Protein AF-H1VXR8-F1 (afdb_monomer_lite)

Foldseek 3Di:
DVVVVVQQVVFAWDWDWAFDQDPVGDTRDIDTHTPDDDDDDPVVVVVVCVVPPDDGHDDFDDPPDDTVVVVVVVVVVVVVVVPDPDDPDPPPPPPPDPDDDDDDDDDDDD

pLDDT: mean 79.41, std 24.19, range [30.48, 98.31]

Secondary structure (DSSP, 8-state):
-HHHHHHHHHS-EEEEEEE-SSTT--EEEEEEEESS-----HHHHHHHHHHH-S-PPPP-PSTTSPPHHHHHHHHHHHHHHTT---PPPPPPPP----------------

Sequence (110 aa):
MQEVVSLLSAGSFQSYMGSLTTPPCSEGVQWLVSTQRLMVQPQTFTAVRDVIGFNSRFPQNTLGQENILQVAQKSIASANIAGAPAAPAPAAPAAEAPKEAAAAPAAGHA

Organism: Colletotrichum higginsianum (strain IMI 349063) (NCBI:txid759273)

Radius of gyration: 22.34 Å; chains: 1; bounding box: 53×29×67 Å

InterPro domains:
  IPR001148 Alpha carbonic anhydrase domain [PF00194] (7-59)
  IPR001148 Alpha carbonic anhydrase domain [PS51144] (1-80)
  IPR023561 Carbonic anhydrase, alpha-class [PTHR18952] (9-62)
  IPR036398 Alpha carbonic anhydrase domain superfamily [G3DSA:3.10.200.10] (1-76)
  IPR036398 Alpha carbonic anhydrase domain superfamily [SSF51069] (9-64)

Structure (mmCIF, N/CA/C/O backbone):
data_AF-H1VXR8-F1
#
_entry.id   AF-H1VXR8-F1
#
loop_
_atom_site.group_PDB
_atom_site.id
_atom_site.type_symbol
_atom_site.label_atom_id
_atom_site.label_alt_id
_atom_site.label_comp_id
_atom_site.label_asym_id
_atom_site.label_entity_id
_atom_site.label_seq_id
_atom_site.pdbx_PDB_ins_code
_atom_site.Cartn_x
_atom_site.Cartn_y
_atom_site.Cartn_z
_atom_site.occupancy
_atom_site.B_iso_or_equiv
_atom_site.auth_seq_id
_atom_site.auth_comp_id
_atom_site.auth_asym_id
_atom_site.auth_atom_id
_atom_site.pdbx_PDB_model_num
ATOM 1 N N . MET A 1 1 ? -15.554 -0.897 15.118 1.00 61.59 1 MET A N 1
ATOM 2 C CA . MET A 1 1 ? -15.776 -0.466 13.716 1.00 61.59 1 MET A CA 1
ATOM 3 C C . MET A 1 1 ? -16.224 0.990 13.579 1.00 61.59 1 MET A C 1
ATOM 5 O O . MET A 1 1 ? -15.811 1.611 12.612 1.00 61.59 1 MET A O 1
ATOM 9 N N . GLN A 1 2 ? -16.983 1.569 14.522 1.00 77.06 2 GLN A N 1
ATOM 10 C CA . GLN A 1 2 ? -17.500 2.947 14.388 1.00 77.06 2 GLN A CA 1
ATOM 11 C C . GLN A 1 2 ? -16.422 4.043 14.318 1.00 77.06 2 GLN A C 1
ATOM 13 O O . GLN A 1 2 ? -16.597 5.022 13.601 1.00 77.06 2 GLN A O 1
ATOM 18 N N . GLU A 1 3 ? -15.296 3.869 15.014 1.00 87.12 3 GLU A N 1
ATOM 19 C CA . GLU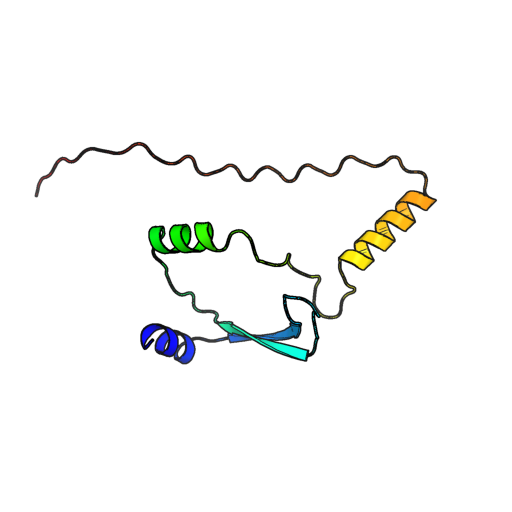 A 1 3 ? -14.189 4.837 15.008 1.00 87.12 3 GLU A CA 1
ATOM 20 C C . GLU A 1 3 ? -13.573 5.015 13.612 1.00 87.12 3 GLU A C 1
ATOM 22 O O . GLU A 1 3 ? -13.440 6.137 13.130 1.00 87.12 3 GLU A O 1
ATOM 27 N N . VAL A 1 4 ? -13.264 3.905 12.932 1.00 90.88 4 VAL A N 1
ATOM 28 C CA . VAL A 1 4 ? -12.668 3.921 11.587 1.00 90.88 4 VAL A CA 1
ATOM 29 C C . VAL A 1 4 ? -13.611 4.583 10.587 1.00 90.88 4 VAL A C 1
ATOM 31 O O . VAL A 1 4 ? -13.178 5.425 9.809 1.00 90.88 4 VAL A O 1
ATOM 34 N N . VAL A 1 5 ? -14.903 4.247 10.630 1.00 91.19 5 VAL A N 1
ATOM 35 C CA . VAL A 1 5 ? -15.904 4.847 9.735 1.00 91.19 5 VAL A CA 1
ATOM 36 C C . VAL A 1 5 ? -16.000 6.354 9.965 1.00 91.19 5 VAL A C 1
ATOM 38 O O . VAL A 1 5 ? -15.934 7.112 9.005 1.00 91.19 5 VAL A O 1
ATOM 41 N N . SER A 1 6 ? -16.075 6.794 11.224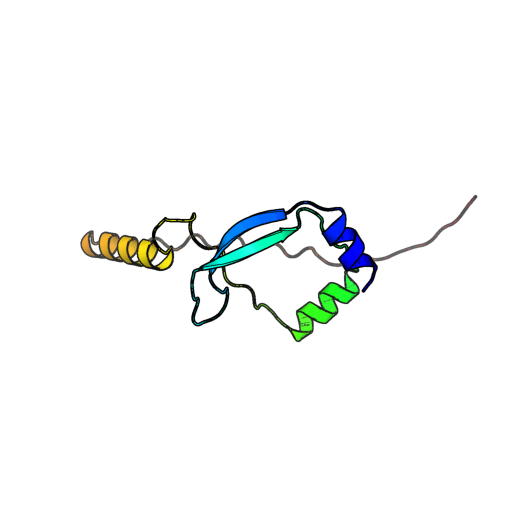 1.00 90.56 6 SER A N 1
ATOM 42 C CA . SER A 1 6 ? -16.114 8.220 11.570 1.00 90.56 6 SER A CA 1
ATOM 43 C C . SER A 1 6 ? -14.900 8.977 11.020 1.00 90.56 6 SER A C 1
ATOM 45 O O . SER A 1 6 ? -15.047 10.013 10.371 1.00 90.56 6 SER A O 1
ATOM 47 N N . LEU A 1 7 ? -13.698 8.423 11.207 1.00 89.81 7 LEU A N 1
ATOM 48 C CA . LEU A 1 7 ? -12.453 9.048 10.767 1.00 89.81 7 LEU A CA 1
ATOM 49 C C . LEU A 1 7 ? -12.347 9.116 9.236 1.00 89.81 7 LEU A C 1
ATOM 51 O O . LEU A 1 7 ? -11.926 10.138 8.696 1.00 89.81 7 LEU A O 1
ATOM 55 N N . LEU A 1 8 ? -12.779 8.065 8.533 1.00 92.06 8 LEU A N 1
ATOM 56 C CA . LEU A 1 8 ? -12.805 8.041 7.069 1.00 92.06 8 LEU A CA 1
ATOM 57 C C . LEU A 1 8 ? -13.874 8.974 6.481 1.00 92.06 8 LEU A C 1
ATOM 59 O O . LEU A 1 8 ? -13.638 9.564 5.433 1.00 92.06 8 LEU A O 1
ATOM 63 N N . SER A 1 9 ? -15.029 9.125 7.135 1.00 91.19 9 SER A N 1
ATOM 64 C CA . SER A 1 9 ? -16.100 10.022 6.678 1.00 91.19 9 SER A CA 1
ATOM 65 C C . SER A 1 9 ? -15.811 11.501 6.942 1.00 91.19 9 SER A C 1
ATOM 67 O O . SER A 1 9 ? -16.264 12.346 6.177 1.00 91.19 9 SER A O 1
ATOM 69 N N . ALA A 1 10 ? -15.082 11.825 8.012 1.00 88.56 10 ALA A N 1
ATOM 70 C CA . ALA A 1 10 ? -14.718 13.203 8.347 1.00 88.56 10 ALA A CA 1
ATOM 71 C C . ALA A 1 10 ? -13.443 13.690 7.631 1.00 88.56 10 ALA A C 1
ATOM 73 O O . ALA A 1 10 ? -13.209 14.895 7.532 1.00 88.56 10 ALA A O 1
ATOM 74 N N . GLY A 1 11 ? -12.590 12.763 7.186 1.00 88.75 11 GLY A N 1
ATOM 75 C CA . GLY A 1 11 ? -11.297 13.057 6.574 1.00 88.75 11 GLY A CA 1
ATOM 76 C C . GLY A 1 11 ? -11.349 13.361 5.074 1.00 88.75 11 GLY A C 1
ATOM 77 O O . GLY A 1 11 ? -12.371 13.226 4.406 1.00 88.75 11 GLY A O 1
ATOM 78 N N . SER A 1 12 ? -10.195 13.751 4.531 1.00 95.19 12 SER A N 1
ATOM 79 C CA . SER A 1 12 ? -9.956 13.861 3.089 1.00 95.19 12 SER A CA 1
ATOM 80 C C . SER A 1 12 ? -9.016 12.754 2.608 1.00 95.19 12 SER A C 1
ATOM 82 O O . SER A 1 12 ? -8.354 12.092 3.411 1.00 95.19 12 SER A O 1
ATOM 84 N N . PHE A 1 13 ? -8.936 12.561 1.291 1.00 96.69 13 PHE A N 1
ATOM 85 C CA . PHE A 1 13 ? -8.101 11.528 0.681 1.00 96.69 13 PHE A CA 1
ATOM 86 C C . PHE A 1 13 ? -7.137 12.130 -0.334 1.00 96.69 13 PHE A C 1
ATOM 88 O O . PHE A 1 13 ? -7.540 12.903 -1.201 1.00 96.69 13 PHE A O 1
ATOM 95 N N . GLN A 1 14 ? -5.880 11.697 -0.273 1.00 97.00 14 GLN A N 1
ATOM 96 C CA . GLN A 1 14 ? -4.978 11.794 -1.414 1.00 97.00 14 GLN A CA 1
ATOM 97 C C . GLN A 1 14 ? -5.315 10.652 -2.371 1.00 97.00 14 GLN A C 1
ATOM 99 O O . GLN A 1 14 ? -5.415 9.497 -1.950 1.00 97.00 14 GLN A O 1
ATOM 104 N N . SER A 1 15 ? -5.497 10.967 -3.650 1.00 97.06 15 SER A N 1
ATOM 105 C CA . SER A 1 15 ? -5.889 9.984 -4.660 1.00 97.06 15 SER A CA 1
ATOM 106 C C . SER A 1 15 ? -4.878 9.921 -5.795 1.00 97.06 15 SER A C 1
ATOM 108 O O . SER A 1 15 ? -4.321 10.941 -6.200 1.00 97.06 15 SER A O 1
ATOM 110 N N . TYR A 1 16 ? -4.613 8.712 -6.287 1.00 97.31 16 TYR A N 1
ATOM 111 C CA . TYR A 1 16 ? -3.785 8.490 -7.469 1.00 97.31 16 TYR A CA 1
ATOM 112 C C . TYR A 1 16 ? -4.078 7.128 -8.104 1.00 97.31 16 TYR A C 1
ATOM 114 O O . TYR A 1 16 ? -4.527 6.199 -7.430 1.00 97.31 16 TYR A O 1
ATOM 122 N N . MET A 1 17 ? -3.801 7.011 -9.402 1.00 98.06 17 MET A N 1
ATOM 123 C CA . MET A 1 17 ? -3.828 5.734 -10.114 1.00 98.06 17 MET A CA 1
ATOM 124 C C . MET A 1 17 ? -2.466 5.056 -9.977 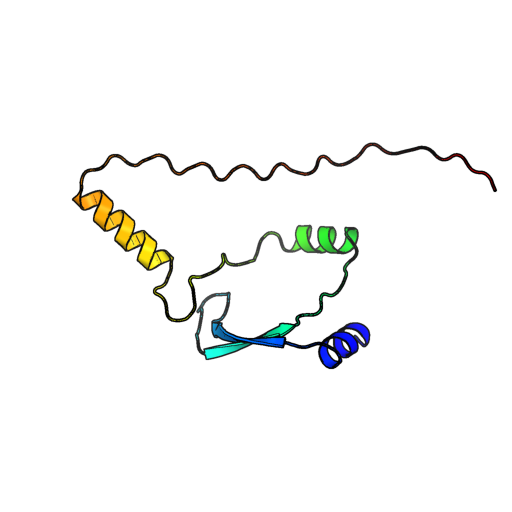1.00 98.06 17 MET A C 1
ATOM 126 O O . MET A 1 17 ? -1.439 5.642 -10.312 1.00 98.06 17 MET A O 1
ATOM 130 N N . GLY A 1 18 ? -2.463 3.830 -9.465 1.00 97.44 18 GLY A N 1
ATOM 131 C CA . GLY A 1 18 ? -1.266 3.030 -9.235 1.00 97.44 18 GLY A CA 1
ATOM 132 C C . GLY A 1 18 ? -1.494 1.557 -9.562 1.00 97.44 18 GLY A C 1
ATOM 133 O O . GLY A 1 18 ? -2.257 1.211 -10.466 1.00 97.44 18 GLY A O 1
ATOM 134 N N . SER A 1 19 ? -0.825 0.681 -8.816 1.00 98.19 19 SER A N 1
ATOM 135 C CA . SER A 1 19 ? -0.874 -0.769 -9.004 1.00 98.19 19 SER A CA 1
ATOM 136 C C . SER A 1 19 ? -1.034 -1.522 -7.687 1.00 98.19 19 SER A C 1
ATOM 138 O O . SER A 1 19 ? -1.027 -0.927 -6.604 1.00 98.19 19 SER A O 1
ATOM 140 N N . LEU A 1 20 ? -1.187 -2.843 -7.777 1.00 98.31 20 LEU A N 1
ATOM 141 C CA . LEU A 1 20 ? -1.075 -3.732 -6.624 1.00 98.31 20 LEU A CA 1
ATOM 142 C C . LEU A 1 20 ? 0.354 -3.694 -6.051 1.00 98.31 20 LEU A C 1
ATOM 144 O O . LEU A 1 20 ? 1.348 -3.734 -6.779 1.00 98.31 20 LEU A O 1
ATOM 148 N N . THR A 1 21 ? 0.467 -3.663 -4.723 1.00 97.69 21 THR A N 1
ATOM 149 C CA . THR A 1 21 ? 1.763 -3.683 -4.017 1.00 97.69 21 THR A CA 1
ATOM 150 C C . THR A 1 21 ? 2.356 -5.087 -3.893 1.00 97.69 21 THR A C 1
ATOM 152 O O . THR A 1 21 ? 3.492 -5.230 -3.442 1.00 97.69 21 THR A O 1
ATOM 155 N N . THR A 1 22 ? 1.624 -6.105 -4.341 1.00 97.88 22 THR A N 1
ATOM 156 C CA . THR A 1 22 ? 2.022 -7.512 -4.383 1.00 97.88 22 THR A CA 1
ATOM 157 C C . THR A 1 22 ? 1.931 -8.054 -5.814 1.00 97.88 22 THR A C 1
ATOM 159 O O . THR A 1 22 ? 1.167 -7.519 -6.627 1.00 97.88 22 THR A O 1
ATOM 162 N N . PRO A 1 23 ? 2.694 -9.111 -6.158 1.00 98.12 23 PRO A N 1
ATOM 163 C CA . PRO A 1 23 ? 2.551 -9.786 -7.446 1.00 98.12 23 PRO A CA 1
ATOM 164 C C . PRO A 1 23 ? 1.084 -10.174 -7.717 1.00 98.12 23 PRO A C 1
ATOM 166 O O . PRO A 1 23 ? 0.415 -10.645 -6.796 1.00 98.12 23 PRO A O 1
ATOM 169 N N . PRO A 1 24 ? 0.565 -9.980 -8.946 1.00 97.44 24 PRO A N 1
ATOM 170 C CA . PRO A 1 24 ? 1.285 -9.682 -10.192 1.00 97.44 24 PRO A CA 1
ATOM 171 C C . PRO A 1 24 ? 1.529 -8.185 -10.477 1.00 97.44 24 PRO A C 1
ATOM 173 O O . PRO A 1 24 ? 1.892 -7.841 -11.598 1.00 97.44 24 PRO A O 1
ATOM 176 N N . CYS A 1 25 ? 1.360 -7.291 -9.495 1.00 97.06 25 CYS A N 1
ATOM 177 C CA . CYS A 1 25 ? 1.604 -5.849 -9.639 1.00 97.06 25 CYS A CA 1
ATOM 178 C C . CYS A 1 25 ? 0.730 -5.162 -10.709 1.00 97.06 25 CYS A C 1
ATOM 180 O O . CYS A 1 25 ? 1.172 -4.192 -11.323 1.00 97.06 25 CYS A O 1
ATOM 182 N N . SER A 1 26 ? -0.492 -5.653 -10.947 1.00 98.12 26 SER A N 1
ATOM 183 C CA . SER A 1 26 ? -1.405 -5.105 -11.960 1.00 98.12 26 SER A CA 1
ATOM 184 C C . SER A 1 26 ? -1.693 -3.619 -11.741 1.00 98.12 26 SER A C 1
ATOM 186 O O . SER A 1 26 ? -1.975 -3.203 -10.616 1.00 98.12 26 SER A O 1
ATOM 188 N N . GLU A 1 27 ? -1.624 -2.839 -12.818 1.00 97.81 27 GLU A N 1
ATOM 189 C CA . GLU A 1 27 ? -1.905 -1.399 -12.834 1.00 97.81 27 GLU A CA 1
ATOM 190 C C . GLU A 1 27 ? -3.409 -1.092 -12.923 1.00 97.81 27 GLU A C 1
ATOM 192 O O . GLU A 1 27 ? -4.237 -1.988 -13.084 1.00 97.81 27 GLU A O 1
ATOM 197 N N . GLY A 1 28 ? -3.760 0.192 -12.816 1.00 96.62 28 GLY A N 1
ATOM 198 C CA . GLY A 1 28 ? -5.145 0.668 -12.891 1.00 96.62 28 GLY A CA 1
ATOM 199 C C . GLY A 1 28 ? -5.870 0.681 -11.544 1.00 96.62 28 GLY A C 1
ATOM 200 O O . GLY A 1 28 ? -7.088 0.841 -11.502 1.00 96.62 28 GLY A O 1
ATOM 201 N N . VAL A 1 29 ? -5.141 0.529 -10.436 1.00 98.12 29 VAL A N 1
ATOM 202 C CA . VAL A 1 29 ? -5.710 0.565 -9.085 1.00 98.12 29 VAL A CA 1
ATOM 203 C C . VAL A 1 29 ? -5.865 2.017 -8.642 1.00 98.12 29 VAL A C 1
ATOM 205 O O . VAL A 1 29 ? -4.872 2.730 -8.501 1.00 98.12 29 VAL A O 1
ATOM 208 N N . GLN A 1 30 ? -7.098 2.450 -8.376 1.00 98.19 30 GLN A N 1
ATOM 209 C CA . GLN A 1 30 ? -7.361 3.739 -7.736 1.00 98.19 30 GLN A CA 1
ATOM 210 C C . GLN A 1 30 ? -7.027 3.641 -6.244 1.00 98.19 30 GLN A C 1
ATOM 212 O O . GLN A 1 30 ? -7.757 3.025 -5.468 1.00 98.19 30 GLN A O 1
ATOM 217 N N . TRP A 1 31 ? -5.937 4.278 -5.830 1.00 98.06 31 TRP A N 1
ATOM 218 C CA . TRP A 1 31 ? -5.586 4.417 -4.423 1.00 98.06 31 TRP A CA 1
ATOM 219 C C . TRP A 1 31 ? -6.279 5.639 -3.823 1.00 98.06 31 TRP A C 1
ATOM 221 O O . TRP A 1 31 ? -6.303 6.709 -4.435 1.00 98.06 31 TRP A O 1
ATOM 231 N N . LEU A 1 32 ? -6.825 5.466 -2.618 1.00 96.81 32 LEU A N 1
ATOM 232 C CA . LEU A 1 32 ? -7.425 6.512 -1.789 1.00 96.81 32 LEU A CA 1
ATOM 233 C C . LEU A 1 32 ? -6.777 6.440 -0.405 1.00 96.81 32 LEU A C 1
ATOM 235 O O . LEU A 1 32 ? -7.091 5.561 0.396 1.00 96.81 32 LEU A O 1
ATOM 239 N N . VAL A 1 33 ? -5.839 7.340 -0.132 1.00 96.19 33 VAL A N 1
ATOM 240 C CA . VAL A 1 33 ? -5.077 7.355 1.121 1.00 96.19 33 VAL A CA 1
ATOM 241 C C . VAL A 1 33 ? -5.635 8.448 2.021 1.00 96.19 33 VAL A C 1
ATOM 243 O O . VAL A 1 33 ? -5.532 9.630 1.692 1.00 96.19 33 VAL A O 1
ATOM 246 N N . SER A 1 34 ? -6.236 8.055 3.148 1.00 95.31 34 SER A N 1
ATOM 247 C CA . SER A 1 34 ? -6.746 8.996 4.154 1.00 95.31 34 SER A CA 1
ATOM 248 C C . SER A 1 34 ? -5.629 9.920 4.640 1.00 95.31 34 SER A C 1
ATOM 250 O O . SER A 1 34 ? -4.542 9.463 4.994 1.00 95.31 34 SER A O 1
ATOM 252 N N . THR A 1 35 ? -5.910 11.220 4.700 1.00 94.56 35 THR A N 1
ATOM 253 C CA . THR A 1 35 ? -5.011 12.220 5.298 1.00 94.56 35 THR A CA 1
ATOM 254 C C . THR A 1 35 ? -5.032 12.177 6.827 1.00 94.56 35 THR A C 1
ATOM 256 O O . THR A 1 35 ? -4.110 12.669 7.480 1.00 94.56 35 THR A O 1
ATOM 259 N N . GLN A 1 36 ? -6.060 11.553 7.406 1.00 93.44 36 GLN A N 1
ATOM 260 C CA . GLN A 1 36 ? -6.208 11.339 8.840 1.00 93.44 36 GLN A CA 1
ATOM 261 C C . GLN A 1 36 ? -5.595 9.998 9.256 1.00 93.44 36 GLN A C 1
ATOM 263 O O . GLN A 1 36 ? -5.782 8.979 8.584 1.00 93.44 36 GLN A O 1
ATOM 268 N N . ARG A 1 37 ? -4.875 10.001 10.383 1.00 91.38 37 ARG A N 1
ATOM 269 C CA . ARG A 1 37 ? -4.175 8.833 10.938 1.00 91.38 37 ARG A CA 1
ATOM 270 C C . ARG A 1 37 ? -4.918 8.293 12.156 1.00 91.38 37 ARG A C 1
ATOM 272 O O . ARG A 1 37 ? -5.275 9.059 13.046 1.00 91.38 37 ARG A O 1
ATOM 279 N N . LEU A 1 38 ? -5.084 6.975 12.208 1.00 91.50 38 LEU A N 1
ATOM 280 C CA . LEU A 1 38 ? -5.550 6.264 13.397 1.00 91.50 38 LEU A CA 1
ATOM 281 C C . LEU A 1 38 ? -4.380 6.064 14.361 1.00 91.50 38 LEU A C 1
ATOM 283 O O . LEU A 1 38 ? -3.289 5.667 13.945 1.00 91.50 38 LEU A O 1
ATOM 287 N N . MET A 1 39 ? -4.614 6.330 15.642 1.00 91.81 39 MET A N 1
ATOM 288 C CA . MET A 1 39 ? -3.631 6.070 16.689 1.00 91.81 39 MET A CA 1
ATOM 289 C C . MET A 1 39 ? -3.755 4.621 17.156 1.00 91.81 39 MET A C 1
ATOM 291 O O . MET A 1 39 ? -4.857 4.119 17.356 1.00 91.81 39 MET A O 1
ATOM 295 N N . VAL A 1 40 ? -2.621 3.950 17.342 1.00 93.56 40 VAL A N 1
ATOM 296 C CA . VAL A 1 40 ? -2.554 2.559 17.809 1.00 93.56 40 VAL A CA 1
ATOM 297 C C . VAL A 1 40 ? -1.653 2.514 19.037 1.00 93.56 40 VAL A C 1
ATOM 299 O O . VAL A 1 40 ? -0.621 3.188 19.062 1.00 93.56 40 VAL A O 1
ATOM 302 N N . GLN A 1 41 ? -2.020 1.739 20.064 1.00 97.50 41 GLN A N 1
ATOM 303 C CA . GLN A 1 41 ? -1.132 1.555 21.213 1.00 97.50 41 GLN A CA 1
ATOM 304 C C . GLN A 1 41 ? 0.173 0.855 20.787 1.00 97.50 41 GLN A C 1
ATOM 306 O O . GLN A 1 41 ? 0.122 -0.113 20.019 1.00 97.50 41 GLN A O 1
ATOM 311 N N . PRO A 1 42 ? 1.339 1.267 21.319 1.00 97.75 42 PRO A N 1
ATOM 312 C CA . PRO A 1 42 ? 2.623 0.652 20.983 1.00 97.75 42 PRO A CA 1
ATOM 313 C C . PRO A 1 42 ? 2.651 -0.869 21.185 1.00 97.75 42 PRO A C 1
ATOM 315 O O . PRO A 1 42 ? 3.181 -1.593 20.350 1.00 97.75 42 PRO A O 1
ATOM 318 N N . GLN A 1 43 ? 2.018 -1.370 22.249 1.00 98.19 43 GLN A N 1
ATOM 319 C CA . GLN A 1 43 ? 1.942 -2.800 22.556 1.00 98.19 43 GLN A CA 1
ATOM 320 C C . GLN A 1 43 ? 1.210 -3.575 21.454 1.00 98.19 43 GLN A C 1
ATOM 322 O O . GLN A 1 43 ? 1.662 -4.640 21.038 1.00 98.19 43 GLN A O 1
ATOM 327 N N . THR A 1 44 ? 0.107 -3.024 20.942 1.00 97.81 44 THR A N 1
ATOM 328 C CA . THR A 1 44 ? -0.646 -3.614 19.829 1.00 97.81 44 THR A CA 1
ATOM 329 C C . THR A 1 44 ? 0.173 -3.600 18.543 1.00 97.81 44 THR A C 1
ATOM 331 O O . THR A 1 44 ? 0.200 -4.601 17.831 1.00 97.81 44 THR A O 1
ATOM 334 N N . PHE A 1 45 ? 0.875 -2.499 18.257 1.00 97.12 45 PHE A N 1
ATOM 335 C CA . PHE A 1 45 ? 1.764 -2.412 17.098 1.00 97.12 45 PHE A CA 1
ATOM 336 C C . PHE A 1 45 ? 2.860 -3.486 17.142 1.00 97.12 45 PHE A C 1
ATOM 338 O O . PHE A 1 45 ? 3.035 -4.212 16.164 1.00 97.12 45 PHE A O 1
ATOM 345 N N . THR A 1 46 ? 3.549 -3.633 18.277 1.00 98.12 46 THR A N 1
ATOM 346 C CA . THR A 1 46 ? 4.603 -4.641 18.454 1.00 98.12 46 THR A CA 1
ATOM 347 C C . THR A 1 46 ? 4.053 -6.056 18.301 1.00 98.12 46 THR A C 1
ATOM 349 O O . THR A 1 46 ? 4.603 -6.830 17.524 1.00 98.12 46 THR A O 1
ATOM 352 N N . ALA A 1 47 ? 2.922 -6.374 18.941 1.00 98.25 47 ALA A N 1
ATOM 353 C CA . ALA A 1 47 ? 2.305 -7.697 18.836 1.00 98.25 47 ALA A CA 1
ATOM 354 C C . ALA A 1 47 ? 1.953 -8.075 17.385 1.00 98.25 47 ALA A C 1
ATOM 356 O O . ALA A 1 47 ? 2.182 -9.204 16.962 1.00 98.25 47 ALA A O 1
ATOM 357 N N . VAL A 1 48 ? 1.428 -7.128 16.600 1.00 97.88 48 VAL A N 1
ATOM 358 C CA . VAL A 1 48 ? 1.112 -7.355 15.181 1.00 97.88 48 VAL A CA 1
ATOM 359 C C . VAL A 1 48 ? 2.386 -7.497 14.345 1.00 97.88 48 VAL A C 1
ATOM 361 O O . VAL A 1 48 ? 2.486 -8.411 13.525 1.00 97.88 48 VAL A O 1
ATOM 364 N N . ARG A 1 49 ? 3.374 -6.619 14.562 1.00 97.56 49 ARG A N 1
ATOM 365 C CA . ARG A 1 49 ? 4.672 -6.653 13.874 1.00 97.56 49 ARG A CA 1
ATOM 366 C C . ARG A 1 49 ? 5.382 -7.990 14.077 1.00 97.56 49 ARG A C 1
ATOM 368 O O . ARG A 1 49 ? 5.927 -8.525 13.118 1.00 97.56 49 ARG A O 1
ATOM 375 N N . ASP A 1 50 ? 5.363 -8.527 15.291 1.00 98.12 50 ASP A N 1
ATOM 376 C CA . ASP A 1 50 ? 6.075 -9.762 15.632 1.00 98.12 50 ASP A CA 1
ATOM 377 C C . ASP A 1 50 ? 5.471 -10.997 14.942 1.00 98.12 50 ASP A C 1
ATOM 379 O O . ASP A 1 50 ? 6.182 -11.963 14.675 1.00 98.12 50 ASP A O 1
ATOM 383 N N . VAL A 1 51 ? 4.180 -10.953 14.593 1.00 98.19 51 VAL A N 1
ATOM 384 C CA . VAL A 1 51 ? 3.503 -12.017 13.834 1.00 98.19 51 VAL A CA 1
ATOM 385 C C . VAL A 1 51 ? 3.696 -11.853 12.326 1.00 98.19 51 VAL A C 1
ATOM 387 O O . VAL A 1 51 ? 3.955 -12.828 11.626 1.00 98.19 51 VAL A O 1
ATOM 390 N N . ILE A 1 52 ? 3.539 -10.633 11.804 1.00 97.69 52 ILE A N 1
ATOM 391 C CA . ILE A 1 52 ? 3.545 -10.369 10.355 1.00 97.69 52 ILE A CA 1
ATOM 392 C C . ILE A 1 52 ? 4.971 -10.268 9.790 1.00 97.69 52 ILE A C 1
ATOM 394 O O . ILE A 1 52 ? 5.203 -10.600 8.626 1.00 97.69 52 ILE A O 1
ATOM 398 N N . GLY A 1 53 ? 5.929 -9.803 10.591 1.00 97.56 53 GLY A N 1
ATOM 399 C CA . GLY A 1 53 ? 7.267 -9.448 10.129 1.00 97.56 53 GLY A CA 1
ATOM 400 C C . GLY A 1 53 ? 7.270 -8.202 9.233 1.00 97.56 53 GLY A C 1
ATOM 401 O O . GLY A 1 53 ? 6.422 -7.317 9.355 1.00 97.56 53 GLY A O 1
ATOM 402 N N . PHE A 1 54 ? 8.249 -8.117 8.329 1.00 97.25 54 PHE A N 1
ATOM 403 C CA . PHE A 1 54 ? 8.344 -7.040 7.341 1.00 97.25 54 PHE A CA 1
ATOM 404 C C . PHE A 1 54 ? 7.732 -7.478 6.006 1.00 97.25 54 PHE A C 1
ATOM 406 O O . PHE A 1 54 ? 8.255 -8.372 5.343 1.00 97.25 54 PHE A O 1
ATOM 413 N N . ASN A 1 55 ? 6.634 -6.838 5.605 1.00 97.38 55 ASN A N 1
ATOM 414 C CA . ASN A 1 55 ? 5.847 -7.231 4.433 1.00 97.38 55 ASN A CA 1
ATOM 415 C C . ASN A 1 55 ? 5.469 -6.059 3.508 1.00 97.38 55 ASN A C 1
ATOM 417 O O . ASN A 1 55 ? 4.561 -6.190 2.686 1.00 97.38 55 ASN A O 1
ATOM 421 N N . SER A 1 56 ? 6.135 -4.909 3.629 1.00 97.19 56 SER A N 1
ATOM 422 C CA . SER A 1 56 ? 5.890 -3.754 2.765 1.00 97.19 56 SER A CA 1
ATOM 423 C C . SER A 1 56 ? 6.876 -3.703 1.596 1.00 97.19 56 SER A C 1
ATOM 425 O O . SER A 1 56 ? 8.076 -3.939 1.732 1.00 97.19 56 SER A O 1
ATOM 427 N N . ARG A 1 57 ? 6.360 -3.383 0.405 1.00 97.50 57 ARG A N 1
ATOM 428 C CA . ARG A 1 57 ? 7.179 -3.135 -0.787 1.00 97.50 57 ARG A CA 1
ATOM 429 C C . ARG A 1 57 ? 7.889 -1.782 -0.658 1.00 97.50 57 ARG A C 1
ATOM 431 O O . ARG A 1 57 ? 7.318 -0.831 -0.130 1.00 97.50 57 ARG A O 1
ATOM 438 N N . PHE A 1 58 ? 9.107 -1.675 -1.192 1.00 96.25 58 PHE A N 1
ATOM 439 C CA . PHE A 1 58 ? 9.828 -0.401 -1.263 1.00 96.25 58 PHE A CA 1
ATOM 440 C C . PHE A 1 58 ? 9.073 0.635 -2.131 1.00 96.25 58 PHE A C 1
ATOM 442 O O . PHE A 1 58 ? 8.389 0.244 -3.086 1.00 96.25 58 PHE A O 1
ATOM 449 N N . PRO A 1 59 ? 9.185 1.948 -1.844 1.00 95.94 59 PRO A N 1
ATOM 450 C CA . PRO A 1 59 ? 8.572 2.992 -2.665 1.00 95.94 59 PRO A CA 1
ATOM 451 C C . PRO A 1 59 ? 9.032 2.919 -4.123 1.00 95.94 59 PRO A C 1
ATOM 453 O O . PRO A 1 59 ? 10.198 2.651 -4.407 1.00 95.94 59 PRO A O 1
ATOM 456 N N . GLN A 1 60 ? 8.106 3.126 -5.054 1.00 96.56 60 GLN A N 1
ATOM 457 C CA . GLN A 1 60 ? 8.414 3.123 -6.483 1.00 96.56 60 GLN A CA 1
ATOM 458 C C . GLN A 1 60 ? 8.802 4.529 -6.958 1.00 96.56 60 GLN A C 1
ATOM 460 O O . GLN A 1 60 ? 8.765 5.493 -6.194 1.00 96.56 60 GLN A O 1
ATOM 465 N N . ASN A 1 61 ? 9.194 4.627 -8.228 1.00 96.50 61 ASN A N 1
ATOM 466 C CA . ASN A 1 61 ? 9.497 5.904 -8.863 1.00 96.50 61 ASN A CA 1
ATOM 467 C C . ASN A 1 61 ? 8.251 6.814 -8.933 1.00 96.50 61 ASN A C 1
ATOM 469 O O . ASN A 1 61 ? 7.124 6.372 -8.694 1.00 96.50 61 ASN A O 1
ATOM 473 N N . THR A 1 62 ? 8.451 8.076 -9.307 1.00 95.75 62 THR A N 1
ATOM 474 C CA . THR A 1 62 ? 7.363 9.015 -9.602 1.00 95.75 62 THR A CA 1
ATOM 475 C C . THR A 1 62 ? 6.435 8.450 -10.680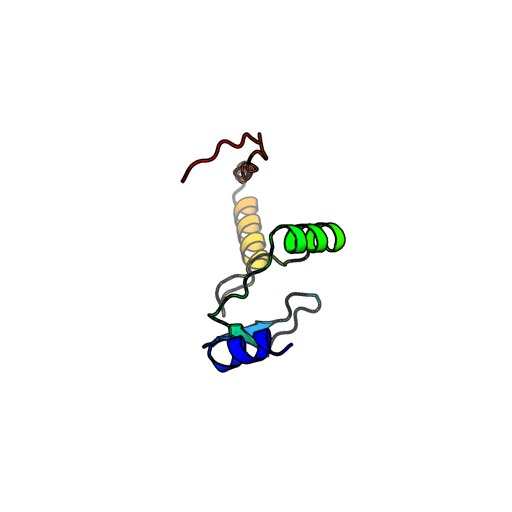 1.00 95.75 62 THR A C 1
ATOM 477 O O . THR A 1 62 ? 6.880 7.797 -11.624 1.00 95.75 62 THR A O 1
ATOM 480 N N . LEU A 1 63 ? 5.133 8.713 -10.554 1.00 95.06 63 LEU A N 1
ATOM 481 C CA . LEU A 1 63 ? 4.128 8.225 -11.498 1.00 95.06 63 LEU A CA 1
ATOM 482 C C . LEU A 1 63 ? 4.453 8.645 -12.942 1.00 95.06 63 LEU A C 1
ATOM 484 O O . LEU A 1 63 ? 4.861 9.778 -13.200 1.00 95.06 63 LEU A O 1
ATOM 488 N N . GLY A 1 64 ? 4.280 7.708 -13.876 1.00 93.88 64 GLY A N 1
ATOM 489 C CA . GLY A 1 64 ? 4.592 7.889 -15.298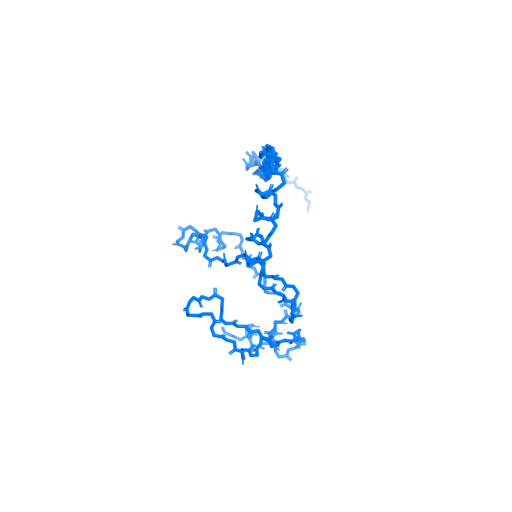 1.00 93.88 64 GLY A CA 1
ATOM 490 C C . GLY A 1 64 ? 6.080 7.799 -15.652 1.00 93.88 64 GLY A C 1
ATOM 491 O O . GLY A 1 64 ? 6.413 7.813 -16.833 1.00 93.88 64 GLY A O 1
ATOM 492 N N . GLN A 1 65 ? 6.976 7.696 -14.667 1.00 95.81 65 GLN A N 1
ATOM 493 C CA . GLN A 1 65 ? 8.397 7.459 -14.912 1.00 95.81 65 GLN A CA 1
ATOM 494 C C . GLN A 1 65 ? 8.701 5.965 -15.038 1.00 95.81 65 GLN A C 1
ATOM 496 O O . GLN A 1 65 ? 7.916 5.104 -14.641 1.00 95.81 65 GLN A O 1
ATOM 501 N N . GLU A 1 66 ? 9.881 5.660 -15.578 1.00 95.00 66 GLU A N 1
ATOM 502 C CA . GLU A 1 66 ? 10.357 4.287 -15.722 1.00 95.00 66 GLU A CA 1
ATOM 503 C C . GLU A 1 66 ? 10.468 3.568 -14.367 1.00 95.00 66 GLU A C 1
ATOM 505 O O . GLU A 1 66 ? 10.762 4.179 -13.331 1.00 95.00 66 GLU A O 1
ATOM 510 N N . ASN A 1 67 ? 10.266 2.247 -14.376 1.00 94.88 67 ASN A N 1
ATOM 511 C CA . ASN A 1 67 ? 10.425 1.427 -13.187 1.00 94.88 67 ASN A CA 1
ATOM 512 C C . ASN A 1 67 ? 11.846 1.568 -12.616 1.00 94.88 67 ASN A C 1
ATOM 514 O O . ASN A 1 67 ? 12.836 1.421 -13.329 1.00 94.88 67 ASN A O 1
ATOM 518 N N . ILE A 1 68 ? 11.963 1.795 -11.306 1.00 94.81 68 ILE A N 1
ATOM 519 C CA . ILE A 1 68 ? 13.258 2.087 -10.675 1.00 94.81 68 ILE A CA 1
ATOM 520 C C . ILE A 1 68 ? 14.272 0.937 -10.795 1.00 94.81 68 ILE A C 1
ATOM 522 O O . ILE A 1 68 ? 15.474 1.185 -10.851 1.00 94.81 68 ILE A O 1
ATOM 526 N N . LEU A 1 69 ? 13.810 -0.314 -10.903 1.00 93.62 69 LEU A N 1
ATOM 527 C CA . LEU A 1 69 ? 14.697 -1.453 -11.145 1.00 93.62 69 LEU A CA 1
ATOM 528 C C . LEU A 1 69 ? 15.254 -1.430 -12.574 1.00 93.62 69 LEU A C 1
ATOM 530 O O . LEU A 1 69 ? 16.424 -1.743 -12.769 1.00 93.62 69 LEU A O 1
ATOM 534 N N . GLN A 1 70 ? 14.459 -0.998 -13.555 1.00 94.56 70 GLN A N 1
ATOM 535 C CA . GLN A 1 70 ? 14.918 -0.821 -14.938 1.00 94.56 70 GLN A CA 1
ATOM 536 C C . GLN A 1 70 ? 15.918 0.333 -15.046 1.00 94.56 70 GLN A C 1
ATOM 538 O O . GLN A 1 70 ? 16.943 0.197 -15.713 1.00 94.56 70 GLN A O 1
ATOM 543 N N . VAL A 1 71 ? 15.673 1.437 -14.331 1.00 94.00 71 VAL A N 1
ATOM 544 C CA . VAL A 1 71 ? 16.631 2.548 -14.227 1.00 94.00 71 VAL A CA 1
ATOM 545 C C . VAL A 1 71 ? 17.963 2.046 -13.667 1.00 94.00 71 VAL A C 1
ATOM 547 O O . VAL A 1 71 ? 19.005 2.264 -14.281 1.00 94.00 71 VAL A O 1
ATOM 550 N N . ALA A 1 72 ? 17.934 1.300 -12.557 1.00 92.06 72 ALA A N 1
ATOM 551 C CA . ALA A 1 72 ? 19.139 0.730 -11.959 1.00 92.06 72 ALA A CA 1
ATOM 552 C C . ALA A 1 72 ? 19.874 -0.224 -12.916 1.00 92.06 72 ALA A C 1
ATOM 554 O O . ALA A 1 72 ? 21.095 -0.144 -13.048 1.00 92.06 72 ALA A O 1
ATOM 555 N N . GLN A 1 73 ? 19.149 -1.087 -13.635 1.00 92.81 73 GLN A N 1
ATOM 556 C CA . GLN A 1 73 ? 19.735 -1.982 -14.639 1.00 92.81 73 GLN A CA 1
ATOM 557 C C . GLN A 1 73 ? 20.469 -1.208 -15.739 1.00 92.81 73 GLN A C 1
ATOM 559 O O . GLN A 1 73 ? 21.598 -1.556 -16.085 1.00 92.81 73 GLN A O 1
ATOM 564 N N . LYS A 1 74 ? 19.865 -0.132 -16.257 1.00 92.06 74 LYS A N 1
ATOM 565 C CA . LYS A 1 74 ? 20.492 0.732 -17.266 1.00 92.06 74 LYS A CA 1
ATOM 566 C C . LYS A 1 74 ? 21.734 1.430 -16.721 1.00 92.06 74 LYS A C 1
ATOM 568 O O . LYS A 1 74 ? 22.746 1.478 -17.411 1.00 92.06 74 LYS A O 1
ATOM 573 N N . SER A 1 75 ? 21.689 1.931 -15.487 1.00 89.00 75 SER A N 1
ATOM 574 C CA . SER A 1 75 ? 22.848 2.559 -14.844 1.00 89.00 75 SER A CA 1
ATOM 575 C C . SER A 1 75 ? 24.018 1.585 -14.686 1.00 89.00 75 SER A C 1
ATOM 577 O O . SER A 1 75 ? 25.152 1.948 -14.991 1.00 89.00 75 SER A O 1
ATOM 579 N N . ILE A 1 76 ? 23.755 0.341 -14.274 1.00 84.44 76 ILE A N 1
ATOM 580 C CA . ILE A 1 76 ? 24.788 -0.699 -14.143 1.00 84.44 76 ILE A CA 1
ATOM 581 C C . ILE A 1 76 ? 25.347 -1.089 -15.516 1.00 84.44 76 ILE A C 1
ATOM 583 O O . ILE A 1 76 ? 26.559 -1.221 -15.665 1.00 84.44 76 ILE A O 1
ATOM 587 N N . ALA A 1 77 ? 24.496 -1.233 -16.536 1.00 80.19 77 ALA A N 1
ATOM 588 C CA . ALA A 1 77 ? 24.948 -1.512 -17.897 1.00 80.19 77 ALA A CA 1
ATOM 589 C C . ALA A 1 77 ? 25.871 -0.399 -18.422 1.00 80.19 77 ALA A C 1
ATOM 591 O O . ALA A 1 77 ? 26.958 -0.693 -18.917 1.00 80.19 77 ALA A O 1
ATOM 592 N N . SER A 1 78 ? 25.485 0.867 -18.231 1.00 75.69 78 SER A N 1
ATOM 593 C CA . SER A 1 78 ? 26.295 2.038 -18.589 1.00 75.69 78 SER A CA 1
ATOM 594 C C . SER A 1 78 ? 27.615 2.123 -17.812 1.00 75.69 78 SER A C 1
ATOM 596 O O . SER A 1 78 ? 28.618 2.577 -18.356 1.00 75.69 78 SER A O 1
ATOM 598 N N . ALA A 1 79 ? 27.653 1.666 -16.558 1.00 73.31 79 ALA A N 1
ATOM 599 C CA . ALA A 1 79 ? 28.887 1.602 -15.775 1.00 73.31 79 ALA A CA 1
ATOM 600 C C . ALA A 1 79 ? 29.819 0.466 -16.240 1.00 73.31 79 ALA A C 1
ATOM 602 O O . ALA A 1 79 ? 31.031 0.659 -16.336 1.00 73.31 79 ALA A O 1
ATOM 603 N N . ASN A 1 80 ? 29.260 -0.697 -16.589 1.00 64.94 80 ASN A N 1
ATOM 604 C CA . ASN A 1 80 ? 30.027 -1.859 -17.043 1.00 64.94 80 ASN A CA 1
ATOM 605 C C . ASN A 1 80 ? 30.662 -1.654 -18.428 1.00 64.94 80 ASN A C 1
ATOM 607 O O . ASN A 1 80 ? 31.768 -2.136 -18.658 1.00 64.94 80 ASN A O 1
ATOM 611 N N . ILE A 1 81 ? 30.023 -0.903 -19.333 1.00 58.97 81 ILE A N 1
ATOM 612 C CA . ILE A 1 81 ? 30.642 -0.513 -20.617 1.00 58.97 81 ILE A CA 1
ATOM 613 C C . ILE A 1 81 ? 31.757 0.531 -20.447 1.00 58.97 81 ILE A C 1
ATOM 615 O O . ILE A 1 81 ? 32.610 0.658 -21.320 1.00 58.97 81 ILE A O 1
ATOM 619 N N . ALA A 1 82 ? 31.770 1.263 -19.328 1.00 59.91 82 ALA A N 1
ATOM 620 C CA . ALA A 1 82 ? 32.765 2.289 -19.023 1.00 59.91 82 ALA A CA 1
ATOM 621 C C . ALA A 1 82 ? 33.978 1.758 -18.230 1.00 59.91 82 ALA A C 1
ATOM 623 O O . ALA A 1 82 ? 34.881 2.533 -17.922 1.00 59.91 82 ALA A O 1
ATOM 624 N N . GLY A 1 83 ? 34.020 0.461 -17.888 1.00 54.47 83 GLY A N 1
ATOM 625 C CA . GLY A 1 83 ? 35.159 -0.154 -17.194 1.00 54.47 83 GLY A CA 1
ATOM 626 C C . GLY A 1 83 ? 35.474 0.447 -15.817 1.00 54.47 83 GLY A C 1
ATOM 627 O O . GLY A 1 83 ? 36.616 0.373 -15.367 1.00 54.47 83 GLY A O 1
ATOM 628 N N . ALA A 1 84 ? 34.498 1.066 -15.146 1.00 51.75 84 ALA A N 1
ATOM 629 C CA . ALA A 1 84 ? 34.710 1.662 -13.831 1.00 51.75 84 ALA A CA 1
ATOM 630 C C . ALA A 1 84 ? 34.653 0.579 -12.734 1.00 51.75 84 ALA A C 1
ATOM 632 O O . ALA A 1 84 ? 33.712 -0.220 -12.724 1.00 51.75 84 ALA A O 1
ATOM 633 N N . PRO A 1 85 ? 35.617 0.528 -11.791 1.00 50.69 85 PRO A N 1
ATOM 634 C CA . PRO A 1 85 ? 35.544 -0.405 -10.675 1.00 50.69 85 PRO A CA 1
ATOM 635 C C . PRO A 1 85 ? 34.305 -0.084 -9.836 1.00 50.69 85 PRO A C 1
ATOM 637 O O . PRO A 1 85 ? 33.974 1.085 -9.629 1.00 50.69 85 PRO A O 1
ATOM 640 N N . ALA A 1 86 ? 33.614 -1.125 -9.366 1.00 52.47 86 ALA A N 1
ATOM 641 C CA . ALA A 1 86 ? 32.436 -0.987 -8.522 1.00 52.47 86 ALA A CA 1
ATOM 642 C C . ALA A 1 86 ? 32.773 -0.122 -7.299 1.00 52.47 86 ALA A C 1
ATOM 644 O O . ALA A 1 86 ? 33.505 -0.549 -6.403 1.00 52.47 86 ALA A O 1
ATOM 645 N N . ALA A 1 87 ? 32.251 1.105 -7.269 1.00 52.81 87 ALA A N 1
ATOM 646 C CA . ALA A 1 87 ? 32.279 1.913 -6.064 1.00 52.81 87 ALA A CA 1
ATOM 647 C C . ALA A 1 87 ? 31.478 1.159 -4.989 1.00 52.81 87 ALA A C 1
ATOM 649 O O . ALA A 1 87 ? 30.372 0.691 -5.285 1.00 52.81 87 ALA A O 1
ATOM 650 N N . PRO A 1 88 ? 32.012 0.993 -3.766 1.00 42.78 88 PRO A N 1
ATOM 651 C CA . PRO A 1 88 ? 31.272 0.331 -2.708 1.00 42.78 88 PRO A CA 1
ATOM 652 C C . PRO A 1 88 ? 29.976 1.105 -2.482 1.00 42.78 88 PRO A C 1
ATOM 654 O O . PRO A 1 88 ? 29.993 2.331 -2.345 1.00 42.78 88 PRO A O 1
ATOM 657 N N . ALA A 1 89 ? 28.852 0.384 -2.486 1.00 49.97 89 ALA A N 1
ATOM 658 C CA . ALA A 1 89 ? 27.562 0.954 -2.132 1.00 49.97 89 ALA A CA 1
ATOM 659 C C . ALA A 1 89 ? 27.726 1.707 -0.802 1.00 49.97 89 ALA A C 1
ATOM 661 O O . ALA A 1 89 ? 28.296 1.131 0.132 1.00 49.97 89 ALA A O 1
ATOM 662 N N . PRO A 1 90 ? 27.280 2.973 -0.689 1.00 43.50 90 PRO A N 1
ATOM 663 C CA . PRO A 1 90 ? 27.272 3.625 0.604 1.00 43.50 90 PRO A CA 1
ATOM 664 C C . PRO A 1 90 ? 26.412 2.752 1.511 1.00 43.50 90 PRO A C 1
ATOM 666 O O . PRO A 1 90 ? 25.248 2.486 1.203 1.00 43.50 90 PRO A O 1
ATOM 669 N N . ALA A 1 91 ? 27.021 2.235 2.579 1.00 39.56 91 ALA A N 1
ATOM 670 C CA . ALA A 1 91 ? 26.294 1.523 3.608 1.00 39.56 91 ALA A CA 1
ATOM 671 C C . ALA A 1 91 ? 25.125 2.422 4.010 1.00 39.56 91 ALA A C 1
ATOM 673 O O . ALA A 1 91 ? 25.340 3.562 4.430 1.00 39.56 91 ALA A O 1
ATOM 674 N N . ALA A 1 92 ? 23.897 1.935 3.818 1.00 39.00 92 ALA A N 1
ATOM 675 C CA . ALA A 1 92 ? 22.745 2.568 4.430 1.00 39.00 92 ALA A CA 1
ATOM 676 C C . ALA A 1 92 ? 23.110 2.751 5.911 1.00 39.00 92 ALA A C 1
ATOM 678 O O . ALA A 1 92 ? 23.523 1.763 6.531 1.00 39.00 92 ALA A O 1
ATOM 679 N N . PRO A 1 93 ? 23.067 3.978 6.464 1.00 33.69 93 PRO A N 1
ATOM 680 C CA . PRO A 1 93 ? 23.363 4.157 7.870 1.00 33.69 93 PRO A CA 1
ATOM 681 C C . PRO A 1 93 ? 22.405 3.242 8.621 1.00 33.69 93 PRO A C 1
ATOM 683 O O . PRO A 1 93 ? 21.191 3.295 8.404 1.00 33.69 93 PRO A O 1
ATOM 686 N N . ALA A 1 94 ? 22.969 2.332 9.417 1.00 35.53 94 ALA A N 1
ATOM 687 C CA . ALA A 1 94 ? 22.188 1.504 10.310 1.00 35.53 94 ALA A CA 1
ATOM 688 C C . ALA A 1 94 ? 21.292 2.460 11.094 1.00 35.53 94 ALA A C 1
ATOM 690 O O . ALA A 1 94 ? 21.795 3.361 11.765 1.00 35.53 94 ALA A O 1
ATOM 691 N N . ALA A 1 95 ? 19.976 2.321 10.934 1.00 42.47 95 ALA A N 1
ATOM 692 C CA . ALA A 1 95 ? 19.040 3.033 11.777 1.00 42.47 95 ALA A CA 1
ATOM 693 C C . ALA A 1 95 ? 19.398 2.658 13.216 1.00 42.47 95 ALA A C 1
ATOM 695 O O . ALA A 1 95 ? 19.286 1.495 13.610 1.00 42.47 95 ALA A O 1
ATOM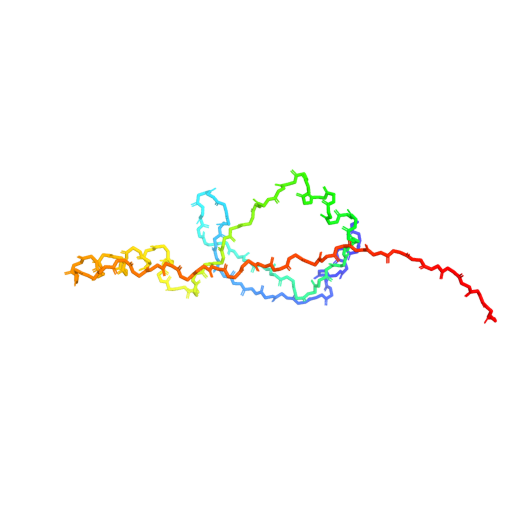 696 N N . GLU A 1 96 ? 19.927 3.628 13.953 1.00 31.20 96 GLU A N 1
ATOM 697 C CA . GLU A 1 96 ? 20.285 3.464 15.348 1.00 31.20 96 GLU A CA 1
ATOM 698 C C . GLU A 1 96 ? 18.993 3.126 16.094 1.00 31.20 96 GLU A C 1
ATOM 700 O O . GLU A 1 96 ? 18.035 3.903 16.113 1.00 31.20 96 GLU A O 1
ATOM 705 N N . ALA A 1 97 ? 18.921 1.899 16.609 1.00 34.97 97 ALA A N 1
ATOM 706 C CA . ALA A 1 97 ? 17.785 1.439 17.382 1.00 34.97 97 ALA A CA 1
ATOM 707 C C . ALA A 1 97 ? 17.617 2.356 18.606 1.00 34.97 97 ALA A C 1
ATOM 709 O O . ALA A 1 97 ? 18.594 2.569 19.331 1.00 34.97 97 ALA A O 1
ATOM 710 N N . PRO A 1 98 ? 16.413 2.880 18.896 1.00 39.66 98 PRO A N 1
ATOM 711 C CA . PRO A 1 98 ? 16.171 3.533 20.170 1.00 39.66 98 PRO A CA 1
ATOM 712 C C . PRO A 1 98 ? 16.418 2.517 21.286 1.00 39.66 98 PRO A C 1
ATOM 714 O O . PRO A 1 98 ? 15.765 1.477 21.360 1.00 39.66 98 PRO A O 1
ATOM 717 N N . LYS A 1 99 ? 17.405 2.810 22.131 1.00 34.25 99 LYS A N 1
ATOM 718 C CA . LYS A 1 99 ? 17.749 2.023 23.311 1.00 34.25 99 LYS A CA 1
ATOM 719 C C . LYS A 1 99 ? 16.557 2.022 24.272 1.00 34.25 99 LYS A C 1
ATOM 721 O O . LYS A 1 99 ? 16.194 3.065 24.813 1.00 34.25 99 LYS A O 1
ATOM 726 N N . GLU A 1 100 ? 15.949 0.858 24.477 1.00 30.48 100 GLU A N 1
ATOM 727 C CA . GLU A 1 100 ? 14.862 0.687 25.435 1.00 30.48 100 GLU A CA 1
ATOM 728 C C . GLU A 1 100 ? 15.399 0.647 26.880 1.00 30.48 100 GLU A C 1
ATOM 730 O O . GLU A 1 100 ? 16.215 -0.198 27.239 1.00 30.48 100 GLU A O 1
ATOM 735 N N . ALA A 1 101 ? 14.882 1.608 27.656 1.00 40.22 101 ALA A N 1
ATOM 736 C CA . ALA A 1 101 ? 14.526 1.617 29.079 1.00 40.22 101 ALA A CA 1
ATOM 737 C C . ALA A 1 101 ? 15.592 1.550 30.196 1.00 40.22 101 ALA A C 1
ATOM 739 O O . ALA A 1 101 ? 16.375 0.615 30.328 1.00 40.22 101 ALA A O 1
ATOM 740 N N . ALA A 1 102 ? 15.442 2.479 31.148 1.00 32.81 102 ALA A N 1
ATOM 741 C CA . ALA A 1 102 ? 15.521 2.165 32.573 1.00 32.81 102 ALA A CA 1
ATOM 742 C C . ALA A 1 102 ? 14.413 2.931 33.318 1.00 32.81 102 ALA A C 1
ATOM 744 O O . ALA A 1 102 ? 14.213 4.126 33.108 1.00 32.81 102 ALA A O 1
ATOM 745 N N . ALA A 1 103 ? 13.655 2.202 34.132 1.00 34.50 103 ALA A N 1
ATOM 746 C CA . ALA A 1 103 ? 12.471 2.653 34.845 1.00 34.50 103 ALA A CA 1
ATOM 747 C C . ALA A 1 103 ? 12.780 3.266 36.230 1.00 34.50 103 ALA A C 1
ATOM 749 O O . ALA A 1 103 ? 13.755 2.874 36.867 1.00 34.50 103 ALA A O 1
ATOM 750 N N . ALA A 1 104 ? 11.813 4.074 36.706 1.00 36.97 104 ALA A N 1
ATOM 751 C CA . ALA A 1 104 ? 11.416 4.342 38.107 1.00 36.97 104 ALA A CA 1
ATOM 752 C C . ALA A 1 104 ? 12.292 5.313 38.955 1.00 36.97 104 ALA A C 1
ATOM 754 O O . ALA A 1 104 ? 13.474 5.453 38.659 1.00 36.97 104 ALA A O 1
ATOM 755 N N . PRO A 1 105 ? 11.757 5.976 40.021 1.00 40.91 105 PRO A N 1
ATOM 756 C CA . PRO A 1 105 ? 10.548 5.619 40.781 1.00 40.91 105 PRO A CA 1
ATOM 757 C C . PRO A 1 105 ? 9.554 6.755 41.114 1.00 40.91 105 PRO A C 1
ATOM 759 O O . PRO A 1 105 ? 9.738 7.929 40.808 1.00 40.91 105 PRO A O 1
ATOM 762 N N . ALA A 1 106 ? 8.459 6.333 41.751 1.00 43.12 106 ALA A N 1
ATOM 763 C CA . ALA A 1 106 ? 7.392 7.143 42.320 1.00 43.12 106 ALA A CA 1
ATOM 764 C C . ALA A 1 106 ? 7.849 8.044 43.483 1.00 43.12 106 ALA A C 1
ATOM 766 O O . ALA A 1 106 ? 8.612 7.604 44.340 1.00 43.12 106 ALA A O 1
ATOM 767 N N . ALA A 1 107 ? 7.269 9.245 43.575 1.00 37.53 107 ALA A N 1
ATOM 768 C CA . ALA A 1 107 ? 7.045 9.981 44.823 1.00 37.53 107 ALA A CA 1
ATOM 769 C C . ALA A 1 107 ? 5.927 11.020 44.606 1.00 37.53 107 ALA A C 1
ATOM 771 O O . ALA A 1 107 ? 5.928 11.730 43.604 1.00 37.53 107 ALA A O 1
ATOM 772 N N . GLY A 1 108 ? 4.943 11.049 45.509 1.00 35.84 108 GLY A N 1
ATOM 773 C CA . GLY A 1 108 ? 3.740 11.879 45.404 1.00 35.84 108 GLY A CA 1
ATOM 774 C C . GLY A 1 108 ? 3.876 13.323 45.898 1.00 35.84 108 GLY A C 1
ATOM 775 O O . GLY A 1 108 ? 4.953 13.737 46.323 1.00 35.84 108 GLY A O 1
ATOM 776 N N . HIS A 1 109 ? 2.716 13.998 45.884 1.00 36.81 109 HIS A N 1
ATOM 777 C CA . HIS A 1 109 ? 2.199 15.103 46.722 1.00 36.81 109 HIS A CA 1
ATOM 778 C C . HIS A 1 109 ? 1.595 16.240 45.883 1.00 36.81 109 HIS A C 1
ATOM 780 O O . HIS A 1 109 ? 2.327 17.081 45.366 1.00 36.81 109 HIS A O 1
ATOM 786 N N . ALA A 1 110 ? 0.261 16.256 45.782 1.00 36.59 110 ALA A N 1
ATOM 787 C CA . ALA A 1 110 ? -0.649 17.299 46.289 1.00 36.59 110 ALA A CA 1
ATOM 788 C C . ALA A 1 110 ? -2.034 17.142 45.642 1.00 36.59 110 ALA A C 1
ATOM 790 O O . ALA A 1 110 ? -2.095 17.058 44.396 1.00 36.59 110 ALA A O 1
#